Protein AF-A0A537XLJ0-F1 (afdb_monomer_lite)

Structure (mmCIF, N/CA/C/O backbone):
data_AF-A0A537XLJ0-F1
#
_entry.id   AF-A0A537XLJ0-F1
#
loop_
_atom_site.group_PDB
_atom_site.id
_atom_site.type_symbol
_atom_site.label_atom_id
_atom_site.label_alt_id
_atom_site.label_comp_id
_atom_site.label_asym_id
_atom_site.label_entity_id
_atom_site.label_seq_id
_a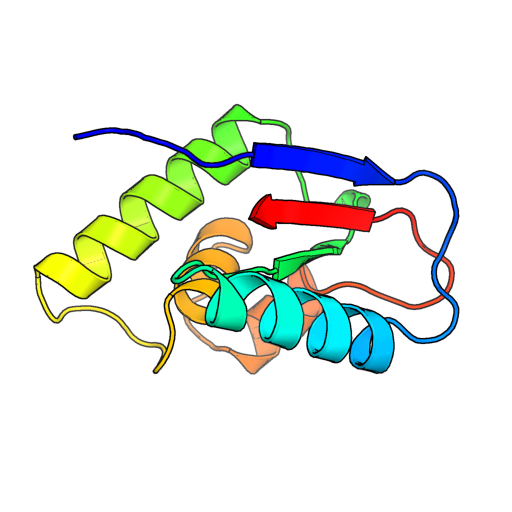tom_site.pdbx_PDB_ins_code
_atom_site.Cartn_x
_atom_site.Cartn_y
_atom_site.Cartn_z
_atom_site.occupancy
_atom_site.B_iso_or_equiv
_atom_site.auth_seq_id
_atom_site.auth_comp_id
_atom_site.auth_asym_id
_atom_site.auth_atom_id
_atom_site.pdbx_PDB_model_num
ATOM 1 N N . MET A 1 1 ? -21.479 -1.120 3.248 1.00 39.66 1 MET A N 1
ATOM 2 C CA . MET A 1 1 ? -21.332 -0.354 1.994 1.00 39.66 1 MET A CA 1
ATOM 3 C C . MET A 1 1 ? -19.995 -0.755 1.398 1.00 39.66 1 MET A C 1
ATOM 5 O O . MET A 1 1 ? -18.977 -0.450 1.994 1.00 39.66 1 MET A O 1
ATOM 9 N N . THR A 1 2 ? -19.998 -1.543 0.327 1.00 45.25 2 THR A N 1
ATOM 10 C CA . THR A 1 2 ? -18.799 -2.047 -0.371 1.00 45.25 2 THR A CA 1
ATOM 11 C C . THR A 1 2 ? -18.566 -1.227 -1.641 1.00 45.25 2 THR A C 1
ATOM 13 O O . THR A 1 2 ? -18.701 -1.740 -2.747 1.00 45.25 2 THR A O 1
ATOM 16 N N . GLU A 1 3 ? -18.259 0.059 -1.481 1.00 56.84 3 GLU A N 1
ATOM 17 C CA . GLU A 1 3 ? -17.797 0.950 -2.556 1.00 56.84 3 GLU A CA 1
ATOM 18 C C . GLU A 1 3 ? -16.565 1.711 -2.037 1.00 56.84 3 GLU A C 1
ATOM 20 O O . GLU A 1 3 ? -16.588 2.166 -0.901 1.00 56.84 3 GLU A O 1
ATOM 25 N N . GLY A 1 4 ? -15.452 1.866 -2.750 1.00 76.56 4 GLY A N 1
ATOM 26 C CA . GLY A 1 4 ? -15.085 1.381 -4.072 1.00 76.56 4 GLY A CA 1
ATOM 27 C C . GLY A 1 4 ? -13.560 1.339 -4.170 1.00 76.56 4 GLY A C 1
ATOM 28 O O . GLY A 1 4 ? -12.918 2.378 -4.176 1.00 76.56 4 GLY A O 1
ATOM 29 N N . LEU A 1 5 ? -12.994 0.132 -4.234 1.00 92.69 5 LEU A N 1
ATOM 30 C CA . LEU A 1 5 ? -11.591 -0.058 -4.587 1.00 92.69 5 LEU A CA 1
ATOM 31 C C . LEU A 1 5 ? -11.471 -0.045 -6.110 1.00 92.69 5 LEU A C 1
ATOM 33 O O . LEU A 1 5 ? -12.015 -0.929 -6.785 1.00 92.69 5 LEU A O 1
ATOM 37 N N . VAL A 1 6 ? -10.716 0.906 -6.646 1.00 95.06 6 VAL A N 1
ATOM 38 C CA . VAL A 1 6 ? -10.346 0.952 -8.057 1.00 95.06 6 VAL A CA 1
ATOM 39 C C . VAL A 1 6 ? -8.903 0.481 -8.203 1.00 95.06 6 VAL A C 1
ATOM 41 O O . VAL A 1 6 ? -8.000 0.911 -7.489 1.00 95.06 6 VAL A O 1
ATOM 44 N N . VAL A 1 7 ? -8.683 -0.442 -9.142 1.00 95.94 7 VAL A N 1
ATOM 45 C CA . VAL A 1 7 ? -7.366 -1.038 -9.391 1.00 95.94 7 VAL A CA 1
ATOM 46 C C . VAL A 1 7 ? -6.936 -0.767 -10.823 1.00 95.94 7 VAL A C 1
ATOM 48 O O . VAL A 1 7 ? -7.612 -1.190 -11.764 1.00 95.94 7 VAL A O 1
ATOM 51 N N . PHE A 1 8 ? -5.771 -0.142 -10.988 1.00 95.56 8 PHE A N 1
ATOM 52 C CA . PHE A 1 8 ? -5.143 0.075 -12.291 1.00 95.56 8 PHE A CA 1
ATOM 53 C C . PHE A 1 8 ? -3.832 -0.699 -12.397 1.00 95.56 8 PHE A C 1
ATOM 55 O O . PHE A 1 8 ? -2.975 -0.619 -11.519 1.00 95.56 8 PHE A O 1
ATOM 62 N N . GLY A 1 9 ? -3.654 -1.430 -13.497 1.00 94.19 9 GLY A N 1
ATOM 63 C CA . GLY A 1 9 ? -2.372 -2.035 -13.848 1.00 94.19 9 GLY A CA 1
ATOM 64 C C . GLY A 1 9 ? -1.546 -1.078 -14.701 1.00 94.19 9 GLY A C 1
ATOM 65 O O . GLY A 1 9 ? -2.016 -0.617 -15.740 1.00 94.19 9 GLY A O 1
ATOM 66 N N . VAL A 1 10 ? -0.307 -0.814 -14.296 1.00 92.69 10 V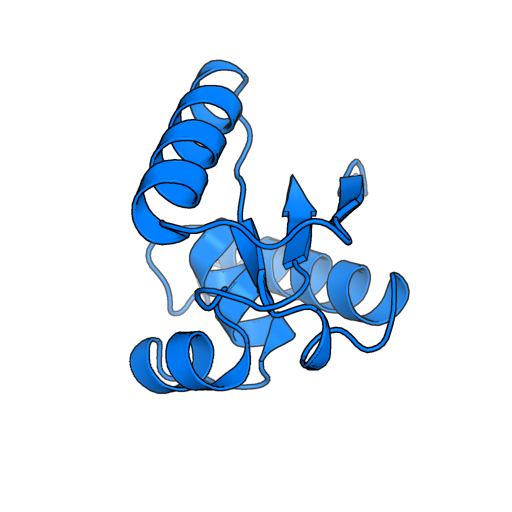AL A N 1
ATOM 67 C CA . VAL A 1 10 ? 0.614 0.078 -15.005 1.00 92.69 10 VAL A CA 1
ATOM 68 C C . VAL A 1 10 ? 1.812 -0.734 -15.487 1.00 92.69 10 VAL A C 1
ATOM 70 O O . VAL A 1 10 ? 2.601 -1.258 -14.698 1.00 92.69 10 VAL A O 1
ATOM 73 N N . ARG A 1 11 ? 1.942 -0.864 -16.812 1.00 88.06 11 ARG A N 1
ATOM 74 C CA . ARG A 1 11 ? 3.057 -1.597 -17.437 1.00 88.06 11 ARG A CA 1
ATOM 75 C C . ARG A 1 11 ? 4.338 -0.777 -17.500 1.00 88.06 11 ARG A C 1
ATOM 77 O O . ARG A 1 11 ? 5.418 -1.354 -17.439 1.00 88.06 11 ARG A O 1
ATOM 84 N N . THR A 1 12 ? 4.218 0.540 -17.631 1.00 86.88 12 THR A N 1
ATOM 85 C CA . THR A 1 12 ? 5.368 1.439 -17.696 1.00 86.88 12 THR A CA 1
ATOM 86 C C . THR A 1 12 ? 6.004 1.556 -16.314 1.00 86.88 12 THR A C 1
ATOM 88 O O . THR A 1 12 ? 5.322 1.972 -15.375 1.00 86.88 12 THR A O 1
ATOM 91 N N . PRO A 1 13 ? 7.287 1.199 -16.156 1.00 80.69 13 PRO A N 1
ATOM 92 C CA . PRO A 1 13 ? 7.952 1.335 -14.874 1.00 80.69 13 PRO A CA 1
ATOM 93 C C . PRO A 1 13 ? 8.060 2.793 -14.438 1.00 80.69 13 PRO A C 1
ATOM 95 O O . PRO A 1 13 ? 8.330 3.675 -15.253 1.00 80.69 13 PRO A O 1
ATOM 98 N N . VAL A 1 14 ? 7.923 3.035 -13.137 1.00 86.69 14 VAL A N 1
ATOM 99 C CA . VAL A 1 14 ? 8.184 4.350 -12.541 1.00 86.69 14 VAL A CA 1
ATOM 100 C C . VAL A 1 14 ? 9.625 4.393 -12.038 1.00 86.69 14 VAL A C 1
ATOM 102 O O . VAL A 1 14 ? 10.088 3.466 -11.367 1.00 86.69 14 VAL A O 1
ATOM 105 N N . ALA A 1 15 ? 10.339 5.473 -12.364 1.00 86.94 15 ALA A N 1
ATOM 106 C CA . ALA A 1 15 ? 11.723 5.675 -11.938 1.00 86.94 15 ALA A CA 1
ATOM 107 C C . ALA A 1 15 ? 11.828 5.942 -10.427 1.00 86.94 15 ALA A C 1
ATOM 109 O O . ALA A 1 15 ? 12.690 5.372 -9.760 1.00 86.94 15 ALA A O 1
ATOM 110 N N . ASN A 1 16 ? 10.913 6.752 -9.881 1.00 94.19 16 ASN A N 1
ATOM 111 C CA . ASN A 1 16 ? 10.853 7.099 -8.463 1.00 94.19 16 ASN A CA 1
ATOM 112 C C . ASN A 1 16 ? 9.497 6.710 -7.836 1.00 94.19 16 ASN A C 1
ATOM 114 O O . ASN A 1 16 ? 8.584 7.535 -7.759 1.00 94.19 16 ASN A O 1
ATOM 118 N N . PRO A 1 17 ? 9.331 5.456 -7.372 1.00 94.06 17 PRO A N 1
ATOM 119 C CA . PRO A 1 17 ? 8.075 5.006 -6.772 1.00 94.06 17 PRO A CA 1
ATOM 120 C C . PRO A 1 17 ? 7.660 5.786 -5.523 1.00 94.06 17 PRO A C 1
ATOM 122 O O . PRO A 1 17 ? 6.473 5.885 -5.236 1.00 94.06 17 PRO A O 1
ATOM 125 N N . ARG A 1 18 ? 8.624 6.333 -4.770 1.00 94.88 18 ARG A N 1
ATOM 126 C CA . ARG A 1 18 ? 8.342 7.096 -3.547 1.00 94.88 18 ARG A CA 1
ATOM 127 C C . ARG A 1 18 ? 7.651 8.417 -3.868 1.00 94.88 18 ARG A C 1
ATOM 129 O O . ARG A 1 18 ? 6.689 8.772 -3.196 1.00 94.88 18 ARG A O 1
ATOM 136 N N . GLU A 1 19 ? 8.148 9.125 -4.874 1.00 96.38 19 GLU A N 1
ATOM 137 C CA . GLU A 1 19 ? 7.556 10.377 -5.349 1.00 96.38 19 GLU A CA 1
ATOM 138 C C . GLU A 1 19 ? 6.162 10.132 -5.928 1.00 96.38 19 GLU A C 1
ATOM 140 O O . GLU A 1 19 ? 5.202 10.736 -5.459 1.00 96.38 19 GLU A O 1
ATOM 145 N N . ALA A 1 20 ? 6.018 9.133 -6.805 1.00 95.31 20 ALA A N 1
ATOM 146 C CA . ALA A 1 20 ? 4.715 8.756 -7.354 1.00 95.31 20 ALA A CA 1
ATOM 147 C C . ALA A 1 20 ? 3.703 8.343 -6.269 1.00 95.31 20 ALA A C 1
ATOM 149 O O . ALA A 1 20 ? 2.528 8.699 -6.348 1.00 95.31 20 ALA A O 1
ATOM 150 N N . LEU A 1 21 ? 4.140 7.617 -5.230 1.00 97.06 21 LEU A N 1
ATOM 151 C CA . LEU A 1 21 ? 3.281 7.275 -4.095 1.00 97.06 21 LEU A CA 1
ATOM 152 C C . LEU A 1 21 ? 2.849 8.528 -3.322 1.00 97.06 21 LEU A C 1
ATOM 154 O O . LEU A 1 21 ? 1.686 8.640 -2.942 1.00 97.06 21 LEU A O 1
ATOM 158 N N . SER A 1 22 ? 3.767 9.470 -3.098 1.00 97.62 22 SER A N 1
ATOM 159 C CA . SER A 1 22 ? 3.475 10.727 -2.402 1.00 97.62 22 SER A CA 1
ATOM 160 C C . SER A 1 22 ? 2.453 11.574 -3.163 1.00 97.62 22 SER A C 1
ATOM 162 O O . SER A 1 22 ? 1.519 12.104 -2.557 1.00 97.62 22 SER A O 1
ATOM 164 N N . GLU A 1 23 ? 2.594 11.681 -4.484 1.00 96.88 23 GLU A N 1
ATOM 165 C CA . GLU A 1 23 ? 1.646 12.388 -5.350 1.00 96.88 23 GLU A CA 1
ATOM 166 C C . GLU A 1 23 ? 0.267 11.722 -5.341 1.00 96.88 23 GLU A C 1
ATOM 168 O O . GLU A 1 23 ? -0.737 12.389 -5.080 1.00 96.88 23 GLU A O 1
ATOM 173 N N . LEU A 1 24 ? 0.222 10.398 -5.531 1.00 96.56 24 LEU A N 1
ATOM 174 C CA . LEU A 1 24 ? -1.009 9.610 -5.472 1.00 96.56 24 LEU A CA 1
ATOM 175 C C . LEU A 1 24 ? -1.745 9.821 -4.147 1.00 96.56 24 LEU A C 1
ATOM 177 O O . LEU A 1 24 ? -2.941 10.101 -4.142 1.00 96.56 24 LEU A O 1
ATOM 181 N N . GLN A 1 25 ? -1.039 9.696 -3.022 1.00 97.31 25 GLN A N 1
ATOM 182 C CA . GLN A 1 25 ? -1.640 9.859 -1.701 1.00 97.31 25 GLN A CA 1
ATOM 183 C C . GLN A 1 25 ? -2.119 11.290 -1.455 1.00 97.31 25 GLN A C 1
ATOM 185 O O . GLN A 1 25 ? -3.153 11.483 -0.820 1.00 97.31 25 GLN A O 1
ATOM 190 N N . SER A 1 26 ? -1.391 12.292 -1.950 1.00 97.69 26 SER A N 1
ATOM 191 C CA . SER A 1 26 ? -1.801 13.695 -1.837 1.00 97.69 26 SER A CA 1
ATOM 192 C C . SER 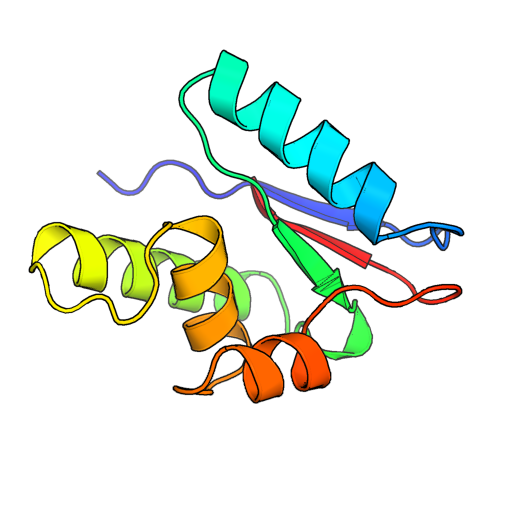A 1 26 ? -3.098 13.950 -2.607 1.00 97.69 26 SER A C 1
ATOM 194 O O . SER A 1 26 ? -4.034 14.526 -2.055 1.00 97.69 26 SER A O 1
ATOM 196 N N . MET A 1 27 ? -3.190 13.448 -3.842 1.00 97.25 27 MET A N 1
ATOM 197 C CA . MET A 1 27 ? -4.401 13.527 -4.661 1.00 97.25 27 MET A CA 1
ATOM 198 C C . MET A 1 27 ? -5.569 12.768 -4.017 1.00 97.25 27 MET A C 1
ATOM 200 O O . MET A 1 27 ? -6.649 13.329 -3.863 1.00 97.25 27 MET A O 1
ATOM 204 N N . ALA A 1 28 ? -5.360 11.518 -3.594 1.00 95.94 28 ALA A N 1
ATOM 205 C CA . ALA A 1 28 ? -6.408 10.703 -2.981 1.00 95.94 28 ALA A CA 1
ATOM 206 C C . ALA A 1 28 ? -6.978 11.373 -1.721 1.00 95.94 28 ALA A C 1
ATOM 208 O O . ALA A 1 28 ? -8.194 11.511 -1.592 1.00 95.94 28 ALA A O 1
ATOM 209 N N . ARG A 1 29 ? -6.110 11.882 -0.832 1.00 95.31 29 ARG A N 1
ATOM 210 C CA . ARG A 1 29 ? -6.529 12.578 0.396 1.00 95.31 29 ARG A CA 1
ATOM 211 C C . ARG A 1 29 ? -7.291 13.871 0.108 1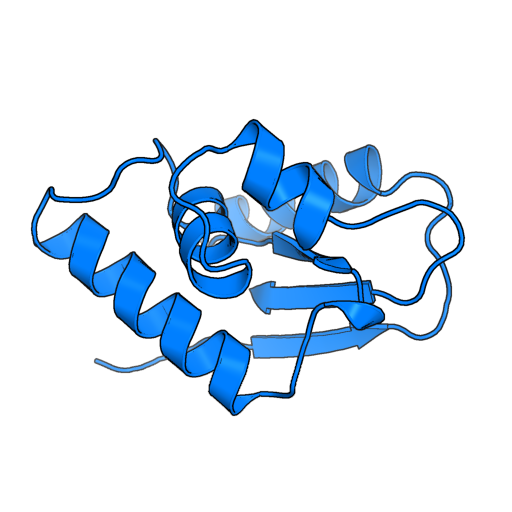.00 95.31 29 ARG A C 1
ATOM 213 O O . ARG A 1 29 ? -8.253 14.158 0.814 1.00 95.31 29 ARG A O 1
ATOM 220 N N . ALA A 1 30 ? -6.922 14.617 -0.937 1.00 96.75 30 ALA A N 1
ATOM 221 C CA . ALA A 1 30 ? -7.666 15.808 -1.362 1.00 96.75 30 ALA A CA 1
ATOM 222 C C . ALA A 1 30 ? -9.119 15.493 -1.775 1.00 96.75 30 ALA A C 1
ATOM 224 O O . ALA A 1 30 ? -9.977 16.371 -1.718 1.00 96.75 30 ALA A O 1
ATOM 225 N N . HIS A 1 31 ? -9.405 14.236 -2.130 1.00 94.56 31 HIS A N 1
ATOM 226 C CA . HIS A 1 31 ? -10.739 13.732 -2.459 1.00 94.56 31 HIS A CA 1
ATOM 227 C C . HIS A 1 31 ? -11.353 12.840 -1.363 1.00 94.56 31 HIS A C 1
ATOM 229 O O . HIS A 1 31 ? -12.358 12.179 -1.608 1.00 94.56 31 HIS A O 1
ATOM 235 N N . GLY A 1 32 ? -10.779 12.818 -0.154 1.00 93.44 32 GLY A N 1
ATOM 236 C CA . GLY A 1 32 ? -11.288 12.019 0.968 1.00 93.44 32 GLY A CA 1
ATOM 237 C C . GLY A 1 32 ? -11.018 10.512 0.861 1.00 93.44 32 GLY A C 1
ATOM 238 O O . GLY A 1 32 ? -11.641 9.734 1.579 1.00 93.44 32 GLY A O 1
ATOM 239 N N . GLY A 1 33 ? -10.109 10.099 -0.025 1.00 94.00 33 GLY A N 1
ATOM 240 C CA . GLY A 1 33 ? -9.702 8.710 -0.232 1.00 94.00 33 GLY A CA 1
ATOM 241 C C . GLY A 1 33 ? -8.291 8.395 0.275 1.00 94.00 33 GLY A C 1
ATOM 242 O O . GLY A 1 33 ? -7.620 9.208 0.916 1.00 94.00 33 GLY A O 1
ATOM 243 N N . TRP A 1 34 ? -7.823 7.195 -0.058 1.00 96.44 34 TRP A N 1
ATOM 244 C CA . TRP A 1 34 ? -6.480 6.684 0.230 1.00 96.44 34 TRP A CA 1
ATOM 245 C C . TRP A 1 34 ? -5.886 6.104 -1.054 1.00 96.44 34 TRP A C 1
ATOM 247 O O . TRP A 1 34 ? -6.623 5.790 -1.975 1.00 96.44 34 TRP A O 1
ATOM 257 N N . GLY A 1 35 ? -4.565 5.963 -1.140 1.00 97.31 35 GLY A N 1
ATOM 258 C CA . GLY A 1 35 ? -3.932 5.402 -2.333 1.00 97.31 35 GLY A CA 1
ATOM 259 C C . GLY A 1 35 ? -2.654 4.641 -2.012 1.00 97.31 35 GLY A C 1
ATOM 260 O O . GLY A 1 35 ? -1.897 5.026 -1.115 1.00 97.31 35 GLY A O 1
ATOM 261 N N . GLN A 1 36 ? -2.409 3.558 -2.748 1.00 98.00 36 GLN A N 1
ATOM 262 C CA . GLN A 1 36 ? -1.239 2.703 -2.584 1.00 98.00 36 GLN A CA 1
ATOM 263 C C . GLN A 1 36 ? -0.674 2.237 -3.931 1.00 98.00 36 GLN A C 1
ATOM 265 O O . GLN A 1 36 ? -1.414 1.963 -4.878 1.00 98.00 36 GLN A O 1
ATOM 270 N N . LEU A 1 37 ? 0.654 2.101 -3.989 1.00 97.69 37 LEU A N 1
ATOM 271 C CA . LEU A 1 37 ? 1.373 1.502 -5.112 1.00 97.69 37 LEU A CA 1
ATOM 272 C C . LEU A 1 37 ? 1.956 0.150 -4.698 1.00 97.69 37 LEU A C 1
ATOM 274 O O . LEU A 1 37 ? 2.749 0.067 -3.758 1.00 97.69 37 LEU A O 1
ATOM 278 N N . LEU A 1 38 ? 1.615 -0.900 -5.442 1.00 97.69 38 LEU A N 1
ATOM 279 C CA . LEU A 1 38 ? 2.144 -2.247 -5.239 1.00 97.69 38 LEU A CA 1
ATOM 280 C C . LEU A 1 38 ? 3.056 -2.654 -6.394 1.00 97.69 38 LEU A C 1
ATOM 282 O O . LEU A 1 38 ? 2.861 -2.241 -7.541 1.00 97.69 38 LEU A O 1
ATOM 286 N N . ALA A 1 39 ? 4.032 -3.508 -6.102 1.00 96.19 39 ALA A N 1
ATOM 287 C CA . ALA A 1 39 ? 4.786 -4.200 -7.135 1.00 96.19 39 ALA A CA 1
ATOM 288 C C . ALA A 1 39 ? 3.856 -5.156 -7.896 1.00 96.19 39 ALA A C 1
ATOM 290 O O . ALA A 1 39 ? 3.142 -5.959 -7.296 1.00 96.19 39 ALA A O 1
ATOM 291 N N . GLY A 1 40 ? 3.850 -5.072 -9.228 1.00 95.19 40 GLY A N 1
ATOM 292 C CA . GLY A 1 40 ? 2.927 -5.859 -10.049 1.00 95.19 40 GLY A CA 1
ATOM 293 C C . GLY A 1 40 ? 3.150 -7.371 -9.965 1.00 95.19 40 GLY A C 1
ATOM 294 O O . GLY A 1 40 ? 2.206 -8.126 -10.160 1.00 95.19 40 GLY A O 1
ATOM 295 N N . ASP A 1 41 ? 4.364 -7.814 -9.627 1.00 94.31 41 ASP A N 1
ATOM 296 C CA . ASP A 1 41 ? 4.711 -9.224 -9.403 1.00 94.31 41 ASP A CA 1
ATOM 297 C C . ASP A 1 41 ? 4.259 -9.759 -8.031 1.00 94.31 41 ASP A C 1
ATOM 299 O O . ASP A 1 41 ? 4.255 -10.970 -7.826 1.00 94.31 41 ASP A O 1
ATOM 303 N N . ALA A 1 42 ? 3.816 -8.887 -7.120 1.00 96.06 42 ALA A N 1
ATOM 304 C CA . ALA A 1 42 ? 3.234 -9.267 -5.833 1.00 96.06 42 ALA A CA 1
ATOM 305 C C . ALA A 1 42 ? 1.693 -9.351 -5.862 1.00 96.06 42 ALA A C 1
ATOM 307 O O . ALA A 1 42 ? 1.073 -9.760 -4.881 1.00 96.06 42 ALA A O 1
ATOM 308 N N . VAL A 1 43 ? 1.046 -8.959 -6.967 1.00 96.81 43 VAL A N 1
ATOM 309 C CA . VAL A 1 43 ? -0.419 -8.899 -7.067 1.00 96.81 43 VAL A CA 1
ATOM 310 C C . VAL A 1 43 ? -0.970 -10.097 -7.840 1.00 96.81 43 VAL A C 1
ATOM 312 O O . VAL A 1 43 ? -0.796 -10.212 -9.047 1.00 96.81 43 VAL A O 1
ATOM 315 N N . LEU A 1 44 ? -1.729 -10.951 -7.148 1.00 96.00 44 LEU A N 1
ATOM 316 C CA . LEU A 1 44 ? -2.332 -12.171 -7.706 1.00 96.00 44 LEU A CA 1
ATOM 317 C C . LEU A 1 44 ? -3.662 -11.954 -8.459 1.00 96.00 44 LEU A C 1
ATOM 319 O O . LEU A 1 44 ? -4.299 -12.912 -8.886 1.00 96.00 44 LEU A O 1
ATOM 323 N N . GLY A 1 45 ? -4.103 -10.705 -8.616 1.00 94.81 45 GLY A N 1
ATOM 324 C CA . GLY A 1 45 ? -5.340 -10.341 -9.312 1.00 94.81 45 GLY A CA 1
ATOM 325 C C . GLY A 1 45 ? -6.200 -9.349 -8.532 1.00 94.81 45 GLY A C 1
ATOM 326 O O . GLY A 1 45 ? -5.823 -8.871 -7.464 1.00 94.81 45 GLY A O 1
ATOM 327 N N . ARG A 1 46 ? -7.381 -9.021 -9.071 1.00 94.38 46 ARG A N 1
ATOM 328 C CA . ARG A 1 46 ? -8.297 -8.054 -8.437 1.00 94.38 46 ARG A CA 1
ATOM 329 C C . ARG A 1 46 ? -8.890 -8.572 -7.131 1.00 94.38 46 ARG A C 1
ATOM 331 O O . ARG A 1 46 ? -8.988 -7.804 -6.182 1.00 94.38 46 ARG A O 1
ATOM 338 N N . ASP A 1 47 ? -9.231 -9.856 -7.063 1.00 96.19 47 ASP A N 1
ATOM 339 C CA . ASP A 1 47 ? -9.847 -10.446 -5.866 1.00 96.19 47 ASP A CA 1
ATOM 340 C C . ASP A 1 47 ? -8.872 -10.497 -4.686 1.00 96.19 47 ASP A C 1
ATOM 342 O O . ASP A 1 47 ? -9.274 -10.303 -3.541 1.00 96.19 47 ASP A O 1
ATOM 346 N N . HIS A 1 48 ? -7.575 -10.648 -4.973 1.00 97.75 48 HIS A N 1
ATOM 347 C CA . HIS A 1 48 ? -6.512 -10.512 -3.981 1.00 97.75 48 HIS A CA 1
ATOM 348 C C . HIS A 1 48 ? -6.552 -9.133 -3.303 1.00 97.75 48 HIS A C 1
ATOM 350 O O . HIS A 1 48 ? -6.613 -9.044 -2.078 1.00 97.75 48 HIS A O 1
ATOM 356 N N . LEU A 1 49 ? -6.593 -8.057 -4.095 1.00 97.94 49 LEU A N 1
ATOM 357 C CA . LEU A 1 49 ? -6.623 -6.696 -3.556 1.00 97.94 49 LEU A CA 1
ATOM 358 C C . LEU A 1 49 ? -7.973 -6.344 -2.930 1.00 97.94 49 LEU A C 1
ATOM 360 O O . LEU A 1 49 ? -8.009 -5.669 -1.908 1.00 97.94 49 LEU A O 1
ATOM 364 N N . ARG A 1 50 ? -9.083 -6.839 -3.485 1.00 97.12 50 ARG A N 1
ATOM 365 C CA . ARG A 1 50 ? -10.410 -6.681 -2.877 1.00 97.12 50 ARG A CA 1
ATOM 366 C C . ARG A 1 50 ? -10.439 -7.274 -1.471 1.00 97.12 50 ARG A C 1
ATOM 368 O O . ARG A 1 50 ? -10.832 -6.584 -0.537 1.00 97.12 50 ARG A O 1
ATOM 375 N N . SER A 1 51 ? -9.958 -8.507 -1.316 1.00 97.56 51 SER A N 1
ATOM 376 C CA . SER A 1 51 ? -9.866 -9.153 -0.007 1.00 97.56 51 SER A CA 1
ATOM 377 C C . SER A 1 51 ? -8.994 -8.336 0.950 1.00 97.56 51 SER A C 1
ATOM 379 O O . SER A 1 51 ? -9.414 -8.063 2.072 1.00 97.56 51 SER A O 1
ATOM 381 N N . ALA A 1 52 ? -7.819 -7.872 0.511 1.00 98.19 52 ALA A N 1
ATOM 382 C CA . ALA A 1 52 ? -6.949 -7.042 1.345 1.00 98.19 52 ALA A CA 1
ATOM 383 C C . ALA A 1 52 ? -7.621 -5.732 1.795 1.00 98.19 52 ALA A C 1
ATOM 385 O O . ALA A 1 52 ? -7.496 -5.333 2.952 1.00 98.19 52 ALA A O 1
ATOM 386 N N . HIS A 1 53 ? -8.377 -5.091 0.905 1.00 97.62 53 HIS A N 1
ATOM 387 C CA . HIS A 1 53 ? -9.135 -3.877 1.198 1.00 97.62 53 HIS A CA 1
ATOM 388 C C . HIS A 1 53 ? -10.253 -4.108 2.216 1.00 97.62 53 HIS A C 1
ATOM 390 O O . HIS A 1 53 ? -10.346 -3.370 3.195 1.00 97.62 53 HIS A O 1
ATOM 396 N N . GLU A 1 54 ? -11.053 -5.159 2.039 1.00 97.25 54 GLU A N 1
ATOM 397 C CA . GLU A 1 54 ? -12.118 -5.524 2.979 1.00 97.25 54 GLU A CA 1
ATOM 398 C C . GLU A 1 54 ? -11.557 -5.835 4.374 1.00 97.25 54 GLU A C 1
ATOM 400 O O . GLU A 1 54 ? -12.127 -5.430 5.389 1.00 97.25 54 GLU A O 1
ATOM 405 N N . HIS A 1 55 ? -10.408 -6.512 4.436 1.00 97.56 55 HIS A N 1
ATOM 406 C CA . HIS A 1 55 ? -9.711 -6.780 5.689 1.00 97.56 55 HIS A CA 1
ATOM 407 C C . HIS A 1 55 ? -9.172 -5.510 6.353 1.00 97.56 55 HIS A C 1
ATOM 409 O O . HIS A 1 55 ? -9.304 -5.364 7.569 1.00 97.56 55 HIS A O 1
ATOM 415 N N . ALA A 1 56 ? -8.598 -4.592 5.574 1.00 97.50 56 ALA A N 1
ATOM 416 C CA . ALA A 1 56 ? -8.072 -3.333 6.083 1.00 97.50 56 ALA A CA 1
ATOM 417 C C . ALA A 1 56 ? -9.186 -2.434 6.637 1.00 97.50 56 ALA A C 1
ATOM 419 O O . ALA A 1 56 ? -9.068 -1.963 7.766 1.00 97.50 56 ALA A O 1
ATOM 420 N N . ILE A 1 57 ? -10.295 -2.272 5.901 1.00 96.81 57 ILE A N 1
ATOM 421 C CA . ILE A 1 57 ? -11.479 -1.544 6.388 1.00 96.81 57 ILE A CA 1
ATOM 422 C C . ILE A 1 57 ? -11.973 -2.166 7.689 1.00 96.81 57 ILE A C 1
ATOM 424 O O . ILE A 1 57 ? -12.107 -1.471 8.690 1.00 96.81 57 ILE A O 1
ATOM 428 N N . ARG A 1 58 ? -12.175 -3.491 7.708 1.00 97.31 58 ARG A N 1
ATOM 429 C CA . ARG A 1 58 ? -12.662 -4.183 8.904 1.00 97.31 58 ARG A CA 1
ATOM 430 C C . ARG A 1 58 ? -11.739 -3.978 10.105 1.00 97.31 58 ARG A C 1
ATOM 432 O O . ARG A 1 58 ? -12.228 -3.831 11.220 1.00 97.31 58 ARG A O 1
ATOM 439 N N . ALA A 1 59 ? -10.424 -3.983 9.895 1.00 97.44 59 ALA A N 1
ATOM 440 C CA . ALA A 1 59 ? -9.458 -3.745 10.961 1.00 97.44 59 ALA A CA 1
ATOM 441 C C . ALA A 1 59 ? -9.569 -2.321 11.528 1.00 97.44 59 ALA A C 1
ATOM 443 O O . ALA A 1 59 ? -9.544 -2.163 12.745 1.00 97.44 59 ALA A O 1
ATOM 444 N N . PHE A 1 60 ? -9.749 -1.310 10.673 1.00 96.12 60 PHE A N 1
ATOM 445 C CA . PHE A 1 60 ? -9.975 0.075 11.098 1.00 96.12 60 PHE A CA 1
ATOM 446 C C . PHE A 1 60 ? -11.310 0.255 11.823 1.00 96.12 60 PHE A C 1
ATOM 448 O O . PHE A 1 60 ? -11.334 0.811 12.919 1.00 96.12 60 PHE A O 1
ATOM 455 N N . ASP A 1 61 ? -12.398 -0.274 11.263 1.00 96.50 61 ASP A N 1
ATOM 456 C CA . ASP A 1 61 ? -13.740 -0.185 11.851 1.00 96.50 61 ASP A CA 1
ATOM 457 C C . ASP A 1 61 ? -13.801 -0.818 13.250 1.00 96.50 61 ASP A C 1
ATOM 459 O O . ASP A 1 61 ? -14.559 -0.376 14.112 1.00 96.50 61 ASP A O 1
ATOM 463 N N . GLN A 1 62 ? -12.993 -1.856 13.491 1.00 97.69 62 GLN A N 1
ATOM 464 C CA . GLN A 1 62 ? -12.922 -2.565 14.771 1.00 97.69 62 GLN A CA 1
ATOM 465 C C . GLN A 1 62 ? -11.831 -2.033 15.715 1.00 97.69 62 GLN A C 1
ATOM 467 O O . GLN A 1 62 ? -11.719 -2.529 16.836 1.00 97.69 62 GLN A O 1
ATOM 472 N N . GLY A 1 63 ? -11.007 -1.070 15.287 1.00 97.31 63 GLY A N 1
ATOM 473 C CA . GLY A 1 63 ? -9.856 -0.593 16.064 1.00 97.31 63 GLY A CA 1
ATOM 474 C C . GLY A 1 63 ? -8.781 -1.665 16.304 1.00 97.31 63 GLY A C 1
A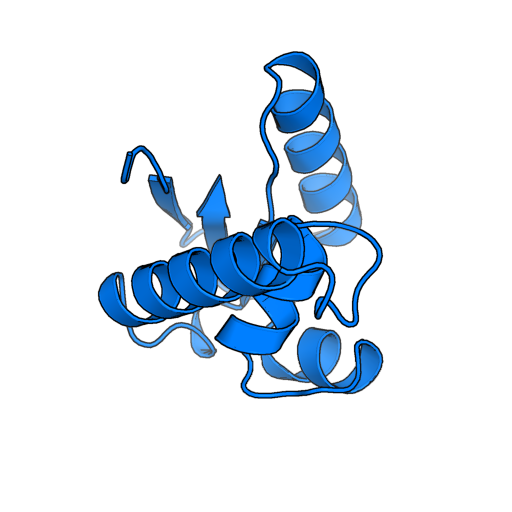TOM 475 O O . GLY A 1 63 ? -8.088 -1.631 17.318 1.00 97.31 63 GLY A O 1
ATOM 476 N N . LEU A 1 64 ? -8.671 -2.641 15.398 1.00 96.06 64 LEU A N 1
ATOM 477 C CA . LEU A 1 64 ? -7.706 -3.750 15.436 1.00 96.06 64 LEU A CA 1
ATOM 478 C C . LEU A 1 64 ? -6.565 -3.583 14.419 1.00 96.06 64 LEU A C 1
ATOM 480 O O . LEU A 1 64 ? -5.740 -4.485 14.256 1.00 96.06 64 LEU A O 1
ATOM 484 N N . ASN A 1 65 ? -6.539 -2.464 13.696 1.00 96.75 65 ASN A N 1
ATOM 485 C CA . ASN A 1 65 ? -5.496 -2.143 12.731 1.00 96.75 65 ASN A CA 1
ATOM 486 C C . ASN A 1 65 ? -4.118 -2.061 13.405 1.00 96.75 65 ASN A C 1
ATOM 488 O O . ASN A 1 65 ? -3.968 -1.564 14.519 1.00 96.75 65 ASN A O 1
ATOM 492 N N . THR A 1 66 ? -3.095 -2.553 12.707 1.00 94.31 66 THR A N 1
ATOM 493 C CA . THR A 1 66 ? -1.697 -2.462 13.157 1.00 94.31 66 THR A CA 1
ATOM 494 C C . THR A 1 66 ? -1.042 -1.177 12.655 1.00 94.31 66 THR A C 1
ATOM 496 O O . THR A 1 66 ? -0.213 -0.581 13.342 1.00 94.31 66 THR A O 1
ATOM 499 N N . ALA A 1 67 ? -1.389 -0.748 11.442 1.00 96.31 67 ALA A N 1
ATOM 500 C CA . ALA A 1 67 ? -0.847 0.443 10.814 1.00 96.31 67 ALA A CA 1
ATOM 501 C C . ALA A 1 67 ? -1.663 1.701 11.144 1.00 96.31 67 ALA A C 1
ATOM 503 O O . ALA A 1 67 ? -2.864 1.648 11.397 1.00 96.31 67 ALA A O 1
ATOM 504 N N . GLY A 1 68 ? -1.003 2.861 11.078 1.00 95.94 68 GLY A N 1
ATOM 505 C CA . GLY A 1 68 ? -1.621 4.167 11.339 1.00 95.94 68 GLY A CA 1
ATOM 506 C C . GLY A 1 68 ? -2.431 4.755 10.177 1.00 95.94 68 GLY A C 1
ATOM 507 O O . GLY A 1 68 ? -2.980 5.841 10.327 1.00 95.94 68 GLY A O 1
ATOM 508 N N . SER A 1 69 ? -2.497 4.085 9.023 1.00 96.44 69 SER A N 1
ATOM 509 C CA . SER A 1 69 ? -3.298 4.527 7.876 1.00 96.44 69 SER A CA 1
ATOM 510 C C . SER A 1 69 ? -3.866 3.356 7.077 1.00 96.44 69 SER A C 1
ATOM 512 O O . SER A 1 69 ? -3.312 2.250 7.094 1.00 96.44 69 SER A O 1
ATOM 514 N N . LEU A 1 70 ? -4.981 3.600 6.382 1.00 96.62 70 LEU A N 1
ATOM 515 C CA . LEU A 1 70 ? -5.706 2.571 5.637 1.00 96.62 70 LEU A CA 1
ATOM 516 C C . LEU A 1 70 ? -4.861 2.010 4.490 1.00 96.62 70 LEU A C 1
ATOM 518 O O . LEU A 1 70 ? -4.814 0.798 4.309 1.00 96.62 70 LEU A O 1
ATOM 522 N N . GLU A 1 71 ? -4.115 2.859 3.779 1.00 97.25 71 GLU A N 1
ATOM 523 C CA . GLU A 1 71 ? -3.207 2.442 2.708 1.00 97.25 71 GLU A CA 1
ATOM 524 C C . GLU A 1 71 ? -2.076 1.518 3.188 1.00 97.25 71 GLU A C 1
ATOM 526 O O . GLU A 1 71 ? -1.609 0.660 2.431 1.00 97.25 71 GLU A O 1
ATOM 531 N N . MET A 1 72 ? -1.628 1.675 4.437 1.00 98.00 72 MET A N 1
ATOM 532 C CA . MET A 1 72 ? -0.586 0.831 5.021 1.00 98.00 72 MET A CA 1
ATOM 533 C C . MET A 1 72 ? -1.153 -0.473 5.571 1.00 98.00 72 MET A C 1
ATOM 535 O O . MET A 1 72 ? -0.541 -1.518 5.375 1.00 98.00 72 MET A O 1
ATOM 539 N N . GLU A 1 73 ? -2.324 -0.441 6.204 1.00 98.31 73 GLU A N 1
ATOM 540 C CA . GLU A 1 73 ? -3.010 -1.661 6.647 1.00 98.31 73 GLU A CA 1
ATOM 541 C C . GLU A 1 73 ? -3.426 -2.523 5.449 1.00 98.31 73 GLU A C 1
ATOM 543 O O . GLU A 1 73 ? -3.243 -3.737 5.453 1.00 98.31 73 GLU A O 1
ATOM 548 N N . PHE A 1 74 ? -3.890 -1.889 4.372 1.00 98.31 74 PHE A N 1
ATOM 549 C CA . PHE A 1 74 ? -4.124 -2.543 3.091 1.00 98.31 74 PHE A CA 1
ATOM 550 C C . PHE A 1 74 ? -2.863 -3.236 2.566 1.00 98.31 74 PHE A C 1
ATOM 552 O O . PHE A 1 74 ? -2.938 -4.390 2.148 1.00 98.31 74 PHE A O 1
ATOM 559 N N . LEU A 1 75 ? -1.700 -2.576 2.625 1.00 98.50 75 LEU A N 1
ATOM 560 C CA . LEU A 1 75 ? -0.436 -3.180 2.199 1.00 98.50 75 LEU A CA 1
ATOM 561 C C . LEU A 1 75 ? -0.052 -4.387 3.070 1.00 98.50 75 LEU A C 1
ATOM 563 O O . LEU A 1 75 ? 0.406 -5.382 2.517 1.00 98.50 75 LEU A O 1
ATOM 567 N N . LEU A 1 76 ? -0.272 -4.328 4.391 1.00 98.62 76 LEU A N 1
ATOM 568 C CA . LEU A 1 76 ? -0.058 -5.462 5.304 1.00 98.62 76 LEU A CA 1
ATOM 569 C C . LEU A 1 76 ? -0.904 -6.677 4.887 1.00 98.62 76 LEU A C 1
ATOM 571 O O . LEU A 1 76 ? -0.381 -7.787 4.761 1.00 98.62 76 LEU A O 1
ATOM 575 N N . TYR A 1 77 ? -2.197 -6.470 4.614 1.00 98.44 77 TYR A N 1
ATOM 576 C CA . TYR A 1 77 ? -3.077 -7.549 4.160 1.00 98.44 77 TYR A CA 1
ATOM 577 C C . TYR A 1 77 ? -2.733 -8.047 2.753 1.00 98.44 77 TYR A C 1
ATOM 579 O O . TYR A 1 77 ? -2.729 -9.256 2.533 1.00 98.44 77 TYR A O 1
ATOM 587 N N . ALA A 1 78 ? -2.396 -7.151 1.823 1.00 98.44 78 ALA A N 1
ATOM 588 C CA . ALA A 1 78 ? -2.001 -7.515 0.463 1.00 98.44 78 ALA A CA 1
ATOM 589 C C . ALA A 1 78 ? -0.662 -8.270 0.419 1.00 98.44 78 ALA A C 1
ATOM 591 O O . ALA A 1 78 ? -0.430 -9.061 -0.488 1.00 98.44 78 ALA A O 1
ATOM 592 N N . SER A 1 79 ? 0.236 -8.047 1.382 1.00 98.25 79 SER A N 1
ATOM 593 C CA . SER A 1 79 ? 1.489 -8.799 1.479 1.00 98.25 79 SER A CA 1
ATOM 594 C C . SER A 1 79 ? 1.388 -10.052 2.353 1.00 98.25 79 SER A C 1
ATOM 596 O O . SER A 1 79 ? 2.336 -10.830 2.391 1.00 98.25 79 SER A O 1
ATOM 598 N N . GLY A 1 80 ? 0.299 -10.223 3.110 1.00 97.56 80 GLY A N 1
ATOM 599 C CA . GLY A 1 80 ? 0.182 -11.262 4.138 1.00 97.56 80 GLY A CA 1
ATOM 600 C C . GLY A 1 80 ? 1.132 -11.074 5.330 1.00 97.56 80 GLY A C 1
ATOM 601 O O . GLY A 1 80 ? 1.422 -12.034 6.040 1.00 97.56 80 GLY A O 1
ATOM 602 N N . GLU A 1 81 ? 1.626 -9.854 5.564 1.00 98.00 81 GLU A N 1
ATOM 603 C CA . GLU A 1 81 ? 2.604 -9.560 6.618 1.00 98.00 81 GLU A CA 1
ATOM 604 C C . GLU A 1 81 ? 1.968 -8.754 7.749 1.00 98.00 81 GLU A C 1
ATOM 606 O O . GLU A 1 81 ? 1.036 -7.983 7.547 1.00 98.00 81 GLU A O 1
ATOM 611 N N . ARG A 1 82 ? 2.514 -8.881 8.961 1.00 94.75 82 ARG A N 1
ATOM 612 C CA . ARG A 1 82 ? 2.135 -8.034 10.111 1.00 94.75 82 ARG A CA 1
ATOM 613 C C . ARG A 1 82 ? 3.142 -6.921 10.397 1.00 94.75 82 ARG A C 1
ATOM 615 O O . ARG A 1 82 ? 2.852 -6.013 11.166 1.00 94.75 82 ARG A O 1
ATOM 622 N N . GLN 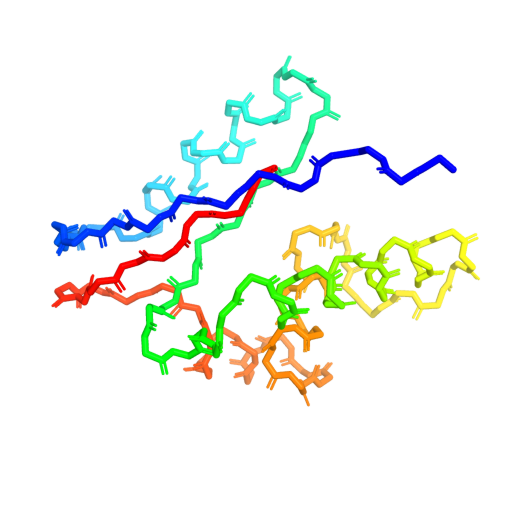A 1 83 ? 4.331 -6.985 9.796 1.00 96.88 83 GLN A N 1
ATOM 623 C CA . GLN A 1 83 ? 5.385 -5.987 9.972 1.00 96.88 83 GLN A CA 1
ATOM 624 C C . GLN A 1 83 ? 5.477 -5.084 8.744 1.00 96.88 83 GLN A C 1
ATOM 626 O O . GLN A 1 83 ? 5.662 -5.566 7.628 1.00 96.88 83 GLN A O 1
ATOM 631 N N . ILE A 1 84 ? 5.436 -3.767 8.964 1.00 96.06 84 ILE A N 1
ATOM 632 C CA . ILE A 1 84 ? 5.457 -2.754 7.896 1.00 96.06 84 ILE A CA 1
ATOM 633 C C . ILE A 1 84 ? 6.677 -2.909 6.978 1.00 96.06 84 ILE A C 1
ATOM 635 O O . ILE A 1 84 ? 6.540 -2.899 5.758 1.00 96.06 84 ILE A O 1
ATOM 639 N N . SER A 1 85 ? 7.870 -3.087 7.548 1.00 97.38 85 SER A N 1
ATOM 640 C CA . SER A 1 85 ? 9.104 -3.229 6.767 1.00 97.38 85 SER A CA 1
ATOM 641 C C . SER A 1 85 ? 9.073 -4.453 5.847 1.00 97.38 85 SER A C 1
ATOM 643 O O . SER A 1 85 ? 9.489 -4.357 4.692 1.00 97.38 85 SER A O 1
ATOM 645 N N . LYS A 1 86 ? 8.529 -5.581 6.323 1.00 98.25 86 LYS A N 1
ATOM 646 C CA . LYS A 1 86 ? 8.364 -6.802 5.524 1.00 98.25 86 LYS A CA 1
ATOM 647 C C . LYS A 1 86 ? 7.309 -6.637 4.439 1.00 98.25 86 LYS A C 1
ATOM 649 O O . LYS A 1 86 ? 7.554 -7.047 3.313 1.00 98.25 86 LYS A O 1
ATOM 654 N N . ALA A 1 87 ? 6.190 -5.982 4.742 1.00 98.31 87 ALA A N 1
ATOM 655 C CA . ALA A 1 87 ? 5.141 -5.719 3.761 1.00 98.31 87 ALA A CA 1
ATOM 656 C C . ALA A 1 87 ? 5.631 -4.838 2.606 1.00 98.31 87 ALA A C 1
ATOM 658 O O . ALA A 1 87 ? 5.422 -5.161 1.438 1.00 98.31 87 ALA A O 1
ATOM 659 N N . ILE A 1 88 ? 6.364 -3.765 2.925 1.00 97.62 88 ILE A N 1
ATOM 660 C CA . ILE A 1 88 ? 7.003 -2.903 1.921 1.00 97.62 88 ILE A CA 1
ATOM 661 C C . ILE A 1 88 ? 8.006 -3.709 1.094 1.00 97.62 88 ILE A C 1
ATOM 663 O O . ILE A 1 88 ? 8.010 -3.608 -0.131 1.00 97.62 88 ILE A O 1
ATOM 667 N N . ALA A 1 89 ? 8.836 -4.529 1.743 1.00 97.62 89 ALA A N 1
ATOM 668 C CA . ALA A 1 89 ? 9.793 -5.369 1.037 1.00 97.62 89 ALA A CA 1
ATOM 669 C C . ALA A 1 89 ? 9.099 -6.386 0.123 1.00 97.62 89 ALA A C 1
ATOM 671 O O . ALA A 1 89 ? 9.560 -6.578 -0.994 1.00 97.62 89 ALA A O 1
ATOM 672 N N . ALA A 1 90 ? 8.002 -7.010 0.553 1.00 97.69 90 ALA A N 1
ATOM 673 C CA . ALA A 1 90 ? 7.304 -8.057 -0.186 1.00 97.69 90 ALA A CA 1
ATOM 674 C C . ALA A 1 90 ? 6.455 -7.513 -1.345 1.00 97.69 90 ALA A C 1
ATOM 676 O O . ALA A 1 90 ? 6.566 -8.020 -2.459 1.00 97.69 90 ALA A O 1
ATOM 677 N N . ALA A 1 91 ? 5.651 -6.475 -1.099 1.00 97.88 91 ALA A N 1
ATOM 678 C CA . ALA A 1 91 ? 4.613 -6.019 -2.026 1.00 97.88 91 ALA A CA 1
ATOM 679 C C . ALA A 1 91 ? 4.692 -4.531 -2.403 1.00 97.88 91 ALA A C 1
ATOM 681 O O . ALA A 1 91 ? 3.954 -4.091 -3.283 1.00 97.88 91 ALA A O 1
ATOM 682 N N . GLY A 1 92 ? 5.569 -3.742 -1.778 1.00 97.44 92 GLY A N 1
ATOM 683 C CA . GLY A 1 92 ? 5.725 -2.323 -2.097 1.00 97.44 92 GLY A CA 1
ATOM 684 C C . GLY A 1 92 ? 6.311 -2.091 -3.492 1.00 97.44 92 GLY A C 1
ATOM 685 O O . GLY A 1 92 ? 7.145 -2.862 -3.968 1.00 97.44 92 GLY A O 1
ATOM 686 N N . ALA A 1 93 ? 5.890 -1.007 -4.143 1.00 96.12 93 ALA A N 1
ATOM 687 C CA . ALA A 1 93 ? 6.393 -0.596 -5.452 1.00 96.12 93 ALA A CA 1
ATOM 688 C C . ALA A 1 93 ? 7.928 -0.459 -5.509 1.00 96.12 93 ALA A C 1
ATOM 690 O O . ALA A 1 93 ? 8.563 0.046 -4.580 1.00 96.12 93 ALA A O 1
ATOM 691 N N . ARG A 1 94 ? 8.529 -0.864 -6.638 1.00 92.38 94 ARG A N 1
ATOM 692 C CA . ARG A 1 94 ? 9.987 -0.856 -6.848 1.00 92.38 94 ARG A CA 1
ATOM 693 C C . ARG A 1 94 ? 10.369 -0.177 -8.168 1.00 92.38 94 ARG A C 1
ATOM 695 O O . ARG A 1 94 ? 9.622 -0.310 -9.140 1.00 92.38 94 ARG A O 1
ATOM 702 N N . PRO A 1 95 ? 11.530 0.504 -8.236 1.00 92.12 95 PRO A N 1
ATOM 703 C CA . PRO A 1 95 ? 12.011 1.096 -9.479 1.00 92.12 95 PRO A CA 1
ATOM 704 C C . PRO A 1 95 ? 12.171 0.046 -10.582 1.00 92.12 95 PRO A C 1
ATOM 706 O O . PRO A 1 95 ? 12.607 -1.077 -10.324 1.00 92.12 95 PRO A O 1
ATOM 709 N N . GLY A 1 96 ? 11.833 0.411 -11.820 1.00 89.75 96 GLY A N 1
ATOM 710 C CA . GLY A 1 96 ? 12.054 -0.457 -12.983 1.00 89.75 96 GLY A CA 1
ATOM 711 C C . GLY A 1 96 ? 11.130 -1.683 -13.070 1.00 89.75 96 GLY A C 1
ATOM 712 O O . GLY A 1 96 ? 11.371 -2.563 -13.894 1.00 89.75 96 GLY A O 1
ATOM 713 N N . ARG A 1 97 ? 10.074 -1.761 -12.248 1.00 88.44 97 ARG A N 1
ATOM 714 C CA . ARG A 1 97 ? 9.071 -2.838 -12.276 1.00 88.44 97 ARG A CA 1
ATOM 715 C C . ARG A 1 97 ? 7.694 -2.312 -12.669 1.00 88.44 97 ARG A C 1
ATOM 717 O O . ARG A 1 97 ? 7.403 -1.132 -12.494 1.00 88.44 97 ARG A O 1
ATOM 724 N N . SER A 1 98 ? 6.850 -3.205 -13.189 1.00 93.25 98 SER A N 1
ATOM 725 C CA . SER A 1 98 ? 5.421 -2.935 -13.364 1.00 93.25 98 SER A CA 1
ATOM 726 C C . SER A 1 98 ? 4.756 -2.686 -12.016 1.00 93.25 98 SER A C 1
ATOM 728 O O . SER A 1 98 ? 5.182 -3.235 -10.996 1.00 93.25 98 SER A O 1
ATOM 730 N N . LEU A 1 99 ? 3.684 -1.907 -12.027 1.00 95.56 99 LEU A N 1
ATOM 731 C CA . LEU A 1 99 ? 3.020 -1.442 -10.819 1.00 95.56 99 LEU A CA 1
ATOM 732 C C . LEU A 1 99 ? 1.531 -1.737 -10.875 1.00 95.56 99 LEU A C 1
ATOM 734 O O . LEU A 1 99 ? 0.930 -1.832 -11.948 1.00 95.56 99 LEU A O 1
ATOM 738 N N . VAL A 1 100 ? 0.938 -1.821 -9.697 1.00 97.19 100 VAL A N 1
ATOM 739 C CA . VAL A 1 100 ? -0.506 -1.772 -9.521 1.00 97.19 100 VAL A CA 1
ATOM 740 C C . VAL A 1 100 ? -0.833 -0.587 -8.626 1.00 97.19 100 VAL A C 1
ATOM 742 O O . VAL A 1 100 ? -0.190 -0.386 -7.598 1.00 97.19 100 VAL A O 1
ATOM 745 N N . VAL A 1 101 ? -1.818 0.202 -9.037 1.00 97.44 101 VAL A N 1
ATOM 746 C CA . VAL A 1 101 ? -2.370 1.317 -8.265 1.00 97.44 101 VAL A CA 1
ATOM 747 C C . VAL A 1 101 ? -3.670 0.842 -7.635 1.00 97.44 101 VAL A C 1
ATOM 749 O O . VAL A 1 101 ? -4.524 0.311 -8.345 1.00 97.44 101 VAL A O 1
ATOM 752 N N . ALA A 1 102 ? -3.808 1.040 -6.330 1.00 97.62 102 ALA A N 1
ATOM 753 C CA . ALA A 1 102 ? -5.043 0.861 -5.578 1.00 97.62 102 ALA A CA 1
ATOM 754 C C . ALA A 1 102 ? -5.460 2.221 -5.003 1.00 97.62 102 ALA A C 1
ATOM 756 O O . ALA A 1 102 ? -4.628 2.877 -4.371 1.00 97.62 102 ALA A O 1
ATOM 757 N N . ILE A 1 103 ? -6.698 2.647 -5.257 1.00 94.88 103 ILE A N 1
ATOM 758 C CA . ILE A 1 103 ? -7.286 3.915 -4.791 1.00 94.88 103 ILE A CA 1
ATOM 759 C C . ILE A 1 103 ? -8.780 3.742 -4.516 1.00 94.88 103 ILE A C 1
ATOM 761 O O . ILE A 1 103 ? -9.389 2.873 -5.187 1.00 94.88 103 ILE A O 1
#

Radius of gyration: 12.65 Å; chains: 1; bounding box: 33×28×34 Å

Sequence (103 aa):
MTEGLVVFGVRTPVANPREALSELQSMARAHGGWGQLLAGDAVLGRDHLRSAHEHAIRAFDQGLNTAGSLEMEFLLYASGERQISKAIAAAGARPGRSLVVAI

pLDDT: mean 94.18, std 8.93, range [39.66, 98.62]

Secondary structure (DSSP, 8-state):
------EEEE-SPPS-HHHHHHHHHHHHHHTT---EEEEGGG---HHHHHHHHHHHHHHHHTT--SSSSHHHHHHHHHHT-SSHHHHHHHHB--TTS-EEEE-

Foldseek 3Di:
DLDDKDKDWFADFDQDLPVVLVVQQVVQVVVVHGKAKWFPVLAPDDVLLSVLLVQLVVCVVVVNALDPDSRQSSLCSSQVHSDSVSSCVRIHGDGPGIIMMID